Protein AF-A0A0D2J1Z7-F1 (afdb_monomer_lite)

Secondary structure (DSSP, 8-state):
-------GGG--SHHHHHHHHHHHHHHHHHHHHHHHHH--SSTTHHHHHHHHHHHHHHHHHHHHHHHHHHHHHHTS-SHHHHHHHHHHHHHHT---THHHHHHHHT--

Radius of gyration: 29.27 Å; chains: 1; bounding box: 66×61×72 Å

InterPro domains:
  IPR036640 ABC transporter type 1, transmembrane domain superfamily [SSF90123] (19-74)

pLDDT: mean 73.57, std 16.24, range [34.03, 95.31]

Organism: NCBI:txid1429043

Structure (mmCIF, N/CA/C/O backbone):
data_AF-A0A0D2J1Z7-F1
#
_entry.id   AF-A0A0D2J1Z7-F1
#
loop_
_atom_site.group_PDB
_atom_site.id
_atom_site.type_symbol
_atom_site.label_atom_id
_atom_site.label_alt_id
_atom_site.label_comp_id
_atom_site.label_asym_id
_atom_site.label_entity_id
_atom_site.label_seq_id
_atom_site.pdbx_PDB_ins_code
_atom_site.Cartn_x
_atom_site.Cartn_y
_atom_site.Cartn_z
_atom_site.occupancy
_atom_site.B_iso_or_equiv
_atom_site.auth_seq_id
_atom_site.auth_comp_id
_atom_site.auth_asym_id
_atom_site.auth_atom_id
_atom_site.pdbx_PDB_model_num
ATOM 1 N N . MET A 1 1 ? 4.258 -30.859 11.271 1.00 34.03 1 MET A N 1
ATOM 2 C CA . MET A 1 1 ? 3.769 -29.574 10.723 1.00 34.03 1 MET A CA 1
ATOM 3 C C . MET A 1 1 ? 2.663 -29.083 11.643 1.00 34.03 1 MET A C 1
ATOM 5 O O . MET A 1 1 ? 1.741 -29.846 11.887 1.00 34.03 1 MET A O 1
ATOM 9 N N . GLN A 1 2 ? 2.801 -27.896 12.238 1.00 41.88 2 GLN A N 1
ATOM 10 C CA . GLN A 1 2 ? 1.810 -27.347 13.175 1.00 41.88 2 GLN A CA 1
ATOM 11 C C . GLN A 1 2 ? 0.769 -26.548 12.385 1.00 41.88 2 GLN A C 1
ATOM 13 O O . GLN A 1 2 ? 1.083 -25.484 11.857 1.00 41.88 2 GLN A O 1
ATOM 18 N N . THR A 1 3 ? -0.456 -27.064 12.278 1.00 48.53 3 THR A N 1
ATOM 19 C CA . THR A 1 3 ? -1.557 -26.371 11.599 1.00 48.53 3 THR A CA 1
ATOM 20 C C . THR A 1 3 ? -2.033 -25.204 12.462 1.00 48.53 3 THR A C 1
ATOM 22 O O . THR A 1 3 ? -2.896 -25.376 13.323 1.00 48.53 3 THR A O 1
ATOM 25 N N . GLN A 1 4 ? -1.479 -24.009 12.242 1.00 54.88 4 GLN A N 1
ATOM 26 C CA . GLN A 1 4 ? -2.009 -22.780 12.833 1.00 54.88 4 GLN A CA 1
ATOM 27 C C . GLN A 1 4 ? -3.424 -22.530 12.294 1.00 54.88 4 GLN A C 1
ATOM 29 O O . GLN A 1 4 ? -3.607 -21.982 11.209 1.00 54.88 4 GLN A O 1
ATOM 34 N N . LYS A 1 5 ? -4.440 -22.926 13.069 1.00 49.41 5 LYS A N 1
ATOM 35 C CA . LYS A 1 5 ? -5.806 -22.433 12.884 1.00 49.41 5 LYS A CA 1
ATOM 36 C C . LYS A 1 5 ? -5.799 -20.927 13.128 1.00 49.41 5 LYS A C 1
ATOM 38 O O . LYS A 1 5 ? -5.662 -20.481 14.265 1.00 49.41 5 LYS A O 1
ATOM 43 N N . ILE A 1 6 ? -5.942 -20.150 12.060 1.00 52.66 6 ILE A N 1
ATOM 44 C CA . ILE A 1 6 ? -6.202 -18.717 12.165 1.00 52.66 6 ILE A CA 1
ATOM 45 C C . ILE A 1 6 ? -7.682 -18.560 12.525 1.00 52.66 6 ILE A C 1
ATOM 47 O O . ILE A 1 6 ? -8.557 -18.683 11.670 1.00 52.66 6 ILE A O 1
ATOM 51 N N . ASP A 1 7 ? -7.961 -18.325 13.809 1.00 50.72 7 ASP A N 1
ATOM 52 C CA . ASP A 1 7 ? -9.305 -18.009 14.295 1.00 50.72 7 ASP A CA 1
ATOM 53 C C . ASP A 1 7 ? -9.746 -16.653 13.718 1.00 50.72 7 ASP A C 1
ATOM 55 O O . ASP A 1 7 ? -9.439 -15.602 14.283 1.00 50.72 7 ASP A O 1
ATOM 59 N N . ALA A 1 8 ? -10.481 -16.658 12.601 1.00 54.38 8 ALA A N 1
ATOM 60 C CA . ALA A 1 8 ? -10.932 -15.436 11.923 1.00 54.38 8 ALA A CA 1
ATOM 61 C C . ALA A 1 8 ? -11.697 -14.469 12.854 1.00 54.38 8 ALA A C 1
ATOM 63 O O . ALA A 1 8 ? -11.575 -13.254 12.721 1.00 54.38 8 ALA A O 1
ATOM 64 N N . TYR A 1 9 ? -12.401 -15.004 13.859 1.00 54.34 9 TYR A N 1
ATOM 65 C CA . TYR A 1 9 ? -13.111 -14.234 14.887 1.00 54.34 9 TYR A CA 1
ATOM 66 C C . TYR A 1 9 ? -12.198 -13.357 15.769 1.00 54.34 9 TYR A C 1
ATOM 68 O O . TYR A 1 9 ? -12.683 -12.436 16.414 1.00 54.34 9 TYR A O 1
ATOM 76 N N . LYS A 1 10 ? -10.877 -13.596 15.811 1.00 53.69 10 LYS A N 1
ATOM 77 C CA . LYS A 1 10 ? -9.931 -12.751 16.567 1.00 53.69 10 LYS A CA 1
ATOM 78 C C . LYS A 1 10 ? -9.479 -11.498 15.812 1.00 53.69 10 LYS A C 1
ATOM 80 O O . LYS A 1 10 ? -8.864 -10.639 16.439 1.00 53.69 10 LYS A O 1
ATOM 85 N N . ILE A 1 11 ? -9.801 -11.353 14.522 1.00 50.78 11 ILE A N 1
ATOM 86 C CA . ILE A 1 11 ? -9.521 -10.131 13.748 1.00 50.78 11 ILE A CA 1
ATOM 87 C C . ILE A 1 11 ? -10.622 -9.092 14.024 1.00 50.78 11 ILE A C 1
ATOM 89 O O . ILE A 1 11 ? -11.407 -8.734 13.151 1.00 50.78 11 ILE A O 1
ATOM 93 N N . THR A 1 12 ? -10.703 -8.628 15.274 1.00 57.53 12 THR A N 1
ATOM 94 C CA . THR A 1 12 ? -11.714 -7.653 15.733 1.00 57.53 12 THR A CA 1
ATOM 95 C C . THR A 1 12 ? -11.217 -6.212 15.717 1.00 57.53 12 THR A C 1
ATOM 97 O O . THR A 1 12 ? -12.016 -5.282 15.769 1.00 57.53 12 THR A O 1
ATOM 100 N N . LYS A 1 13 ? -9.898 -5.990 15.649 1.00 58.44 13 LYS A N 1
ATOM 101 C CA . LYS A 1 13 ? -9.311 -4.645 15.639 1.00 58.44 13 LYS A CA 1
ATOM 102 C C . LYS A 1 13 ? -8.903 -4.257 14.211 1.00 58.44 13 LYS A C 1
ATOM 104 O O . LYS A 1 13 ? -8.033 -4.923 13.648 1.00 58.44 13 LYS A O 1
ATOM 109 N N . PRO A 1 14 ? -9.419 -3.144 13.643 1.00 66.88 14 PRO A N 1
ATOM 110 C CA . PRO A 1 14 ? -9.050 -2.662 12.304 1.00 66.88 14 PRO A CA 1
ATOM 111 C C . PRO A 1 14 ? -7.538 -2.527 12.059 1.00 66.88 14 PRO A C 1
ATOM 113 O O . PRO A 1 14 ? -7.076 -2.694 10.934 1.00 66.88 14 PRO A O 1
ATOM 116 N N . ILE A 1 15 ? -6.748 -2.304 13.116 1.00 73.25 15 ILE A N 1
ATOM 117 C CA . ILE A 1 15 ? -5.275 -2.260 13.087 1.00 73.25 15 ILE A CA 1
ATOM 118 C C . ILE A 1 15 ? -4.639 -3.593 12.630 1.00 73.25 15 ILE A C 1
ATOM 120 O O . ILE A 1 15 ? -3.587 -3.586 11.995 1.00 73.25 15 ILE A O 1
ATOM 124 N N . GLN A 1 16 ? -5.265 -4.743 12.892 1.00 76.12 16 GLN A N 1
ATOM 125 C CA . GLN A 1 16 ? -4.760 -6.035 12.409 1.00 76.12 16 GLN A CA 1
ATOM 126 C C . GLN A 1 16 ? -5.020 -6.213 10.909 1.00 76.12 16 GLN A C 1
ATOM 128 O O . GLN A 1 16 ? -4.128 -6.638 10.178 1.00 76.12 16 GLN A O 1
ATOM 133 N N . LEU A 1 17 ? -6.204 -5.812 10.434 1.00 78.81 17 LEU A N 1
ATOM 134 C CA . LEU A 1 17 ? -6.530 -5.798 9.006 1.00 78.81 17 LEU A CA 1
ATOM 135 C C . LEU A 1 17 ? -5.592 -4.845 8.241 1.00 78.81 17 LEU A C 1
ATOM 137 O O . LEU A 1 17 ? -5.047 -5.210 7.202 1.00 78.81 17 LEU A O 1
ATOM 141 N N . MET A 1 18 ? -5.325 -3.666 8.811 1.00 81.12 18 MET A N 1
ATOM 142 C CA . MET A 1 18 ? -4.306 -2.719 8.344 1.00 81.12 18 MET A CA 1
ATOM 143 C C . MET A 1 18 ? -2.924 -3.367 8.155 1.00 81.12 18 MET A C 1
ATOM 145 O O . MET A 1 18 ? -2.291 -3.162 7.120 1.00 81.12 18 MET A O 1
ATOM 149 N N . ALA A 1 19 ? -2.454 -4.156 9.127 1.00 83.94 19 ALA A N 1
ATOM 150 C CA . ALA A 1 19 ? -1.149 -4.814 9.056 1.00 83.94 19 ALA A CA 1
ATOM 151 C C . ALA A 1 19 ? -1.078 -5.866 7.933 1.00 83.94 19 ALA A C 1
ATOM 153 O O . ALA A 1 19 ? -0.094 -5.905 7.194 1.00 83.94 19 ALA A O 1
ATOM 154 N N . VAL A 1 20 ? -2.135 -6.670 7.748 1.00 87.50 20 VAL A N 1
ATOM 155 C CA . VAL A 1 20 ? -2.226 -7.646 6.643 1.00 87.50 20 VAL A CA 1
ATOM 156 C C . VAL A 1 20 ? -2.148 -6.943 5.285 1.00 87.50 20 VAL A C 1
ATOM 158 O O . VAL A 1 20 ? -1.391 -7.367 4.412 1.00 87.50 20 VAL A O 1
ATOM 161 N N . TRP A 1 21 ? -2.864 -5.828 5.123 1.00 85.69 21 TRP A N 1
ATOM 162 C CA . TRP A 1 21 ? -2.813 -5.026 3.901 1.00 85.69 21 TRP A CA 1
ATOM 163 C C . TRP A 1 21 ? -1.430 -4.413 3.640 1.00 85.69 21 TRP A C 1
ATOM 165 O O . TRP A 1 21 ? -1.000 -4.378 2.490 1.00 85.69 21 TRP A O 1
ATOM 175 N N . PHE A 1 22 ? -0.693 -3.995 4.676 1.00 88.19 22 PHE A N 1
ATOM 176 C CA . PHE A 1 22 ? 0.698 -3.542 4.527 1.00 88.19 22 PHE A CA 1
ATOM 177 C C . PHE A 1 22 ? 1.640 -4.656 4.048 1.00 88.19 22 PHE A C 1
ATOM 179 O O . PHE A 1 22 ? 2.489 -4.409 3.192 1.00 88.19 22 PHE A O 1
ATOM 186 N N . VAL A 1 23 ? 1.478 -5.887 4.544 1.00 92.06 23 VAL A N 1
ATOM 187 C CA . VAL A 1 23 ? 2.248 -7.046 4.053 1.00 92.06 23 VAL A CA 1
ATOM 188 C C . VAL A 1 23 ? 1.893 -7.353 2.595 1.00 92.06 23 VAL A C 1
ATOM 190 O O . VAL A 1 23 ? 2.790 -7.582 1.784 1.00 92.06 23 VAL A O 1
ATOM 193 N N . ALA A 1 24 ? 0.608 -7.289 2.230 1.00 90.00 24 ALA A N 1
ATOM 194 C CA . ALA A 1 24 ? 0.158 -7.470 0.850 1.00 90.00 24 ALA A CA 1
ATOM 195 C C . ALA A 1 24 ? 0.720 -6.393 -0.100 1.00 90.00 24 ALA A C 1
ATOM 197 O O . ALA A 1 24 ? 1.188 -6.732 -1.186 1.00 90.00 24 ALA A O 1
ATOM 198 N N . LEU A 1 25 ? 0.752 -5.119 0.320 1.00 90.88 25 LEU A N 1
ATOM 199 C CA . LEU A 1 25 ? 1.403 -4.032 -0.423 1.00 90.88 25 LEU A CA 1
ATOM 200 C C . LEU A 1 25 ? 2.877 -4.355 -0.695 1.00 90.88 25 LEU A C 1
ATOM 202 O O . LEU A 1 25 ? 3.329 -4.263 -1.835 1.00 90.88 25 LEU A O 1
ATOM 206 N N . LEU A 1 26 ? 3.617 -4.736 0.350 1.00 92.88 26 LEU A N 1
ATOM 207 C CA . LEU A 1 26 ? 5.051 -5.014 0.267 1.00 92.88 26 LEU A CA 1
ATOM 208 C C . LEU A 1 26 ? 5.321 -6.189 -0.690 1.00 92.88 26 LEU A C 1
ATOM 210 O O . LEU A 1 26 ? 6.186 -6.090 -1.560 1.00 92.88 26 LEU A O 1
ATOM 214 N N . LEU A 1 27 ? 4.511 -7.251 -0.609 1.00 95.31 27 LEU A N 1
ATOM 215 C CA . LEU A 1 27 ? 4.559 -8.376 -1.546 1.00 95.31 27 LEU A CA 1
ATOM 216 C C . LEU A 1 27 ? 4.300 -7.933 -2.995 1.00 95.31 27 LEU A C 1
ATOM 218 O O . LEU A 1 27 ? 5.112 -8.250 -3.860 1.00 95.31 27 LEU A O 1
ATOM 222 N N . ILE A 1 28 ? 3.244 -7.160 -3.267 1.00 93.75 28 ILE A N 1
ATOM 223 C CA . ILE A 1 28 ? 2.904 -6.697 -4.628 1.00 93.75 28 ILE A CA 1
ATOM 224 C C . ILE A 1 28 ? 4.008 -5.801 -5.210 1.00 93.75 28 ILE A C 1
ATOM 226 O O . ILE A 1 28 ? 4.456 -6.031 -6.334 1.00 93.75 28 ILE A O 1
ATOM 230 N N . VAL A 1 29 ? 4.502 -4.825 -4.442 1.00 93.75 29 VAL A N 1
ATOM 231 C CA . VAL A 1 29 ? 5.591 -3.929 -4.872 1.00 93.75 29 VAL A CA 1
ATOM 232 C C . VAL A 1 29 ? 6.881 -4.715 -5.127 1.00 93.75 29 VAL A C 1
ATOM 234 O O . VAL A 1 29 ? 7.539 -4.503 -6.147 1.00 93.75 29 VAL A O 1
ATOM 237 N N . SER A 1 30 ? 7.225 -5.669 -4.252 1.00 93.50 30 SER A N 1
ATOM 238 C CA . SER A 1 30 ? 8.403 -6.526 -4.443 1.00 93.50 30 SER A CA 1
ATOM 239 C C . SER A 1 30 ? 8.272 -7.433 -5.672 1.00 93.50 30 SER A C 1
ATOM 241 O O . SER A 1 30 ? 9.241 -7.589 -6.417 1.00 93.50 30 SER A O 1
ATOM 243 N N . ALA A 1 31 ? 7.075 -7.964 -5.945 1.00 94.06 31 ALA A N 1
ATOM 244 C CA . ALA A 1 31 ? 6.792 -8.766 -7.129 1.00 94.06 31 ALA A CA 1
ATOM 245 C C . ALA A 1 31 ? 6.917 -7.937 -8.415 1.00 94.06 31 ALA A C 1
ATOM 247 O O . ALA A 1 31 ? 7.541 -8.399 -9.367 1.00 94.06 31 ALA A O 1
ATOM 248 N N . PHE A 1 32 ? 6.405 -6.700 -8.436 1.00 92.06 32 PHE A N 1
ATOM 249 C CA . PHE A 1 32 ? 6.545 -5.798 -9.586 1.00 92.06 32 PHE A CA 1
ATOM 250 C C . PHE A 1 32 ? 8.006 -5.417 -9.842 1.00 92.06 32 PHE A C 1
ATOM 252 O O . PHE A 1 32 ? 8.447 -5.462 -10.988 1.00 92.06 32 PHE A O 1
ATOM 259 N N . LEU A 1 33 ? 8.786 -5.107 -8.801 1.00 91.38 33 LEU A N 1
ATOM 260 C CA . LEU A 1 33 ? 10.204 -4.775 -8.962 1.00 91.38 33 LEU A CA 1
ATOM 261 C C . LEU A 1 33 ? 11.034 -5.995 -9.401 1.00 91.38 33 LEU A C 1
ATOM 263 O O . LEU A 1 33 ? 11.864 -5.891 -10.301 1.00 91.38 33 LEU A O 1
ATOM 267 N N . THR A 1 34 ? 10.764 -7.171 -8.830 1.00 93.31 34 THR A N 1
ATOM 268 C CA . THR A 1 34 ? 11.411 -8.432 -9.234 1.00 93.31 34 THR A CA 1
ATOM 269 C C . THR A 1 34 ? 11.063 -8.789 -10.680 1.00 93.31 34 THR A C 1
ATOM 271 O O . THR A 1 34 ? 11.946 -9.151 -11.459 1.00 93.31 34 THR A O 1
ATOM 274 N N . ALA A 1 35 ? 9.799 -8.638 -11.081 1.00 91.19 35 ALA A N 1
ATOM 275 C CA . ALA A 1 35 ? 9.369 -8.845 -12.459 1.00 91.19 35 ALA A CA 1
ATOM 276 C C . ALA A 1 35 ? 9.991 -7.816 -13.418 1.00 91.19 35 ALA A C 1
ATOM 278 O O . ALA A 1 35 ? 10.417 -8.204 -14.499 1.00 91.19 35 ALA A O 1
ATOM 279 N N . ALA A 1 36 ? 10.143 -6.547 -13.022 1.00 89.62 36 ALA A N 1
ATOM 280 C CA . ALA A 1 36 ? 10.803 -5.522 -13.837 1.00 89.62 36 ALA A CA 1
ATOM 281 C C . ALA A 1 36 ? 12.284 -5.837 -14.125 1.00 89.62 36 ALA A C 1
ATOM 283 O O . ALA A 1 36 ? 12.781 -5.487 -15.196 1.00 89.62 36 ALA A O 1
ATOM 284 N N . ILE A 1 37 ? 12.980 -6.514 -13.202 1.00 88.88 37 ILE A N 1
ATOM 285 C CA . ILE A 1 37 ? 14.370 -6.967 -13.386 1.00 88.88 37 ILE A CA 1
ATOM 286 C C . ILE A 1 37 ? 14.437 -8.198 -14.306 1.00 88.88 37 ILE A C 1
ATOM 288 O O . ILE A 1 37 ? 15.307 -8.275 -15.168 1.00 88.88 37 ILE A O 1
ATOM 292 N N . ASN A 1 38 ? 13.515 -9.155 -14.147 1.00 89.00 38 ASN A N 1
ATOM 293 C CA . ASN A 1 38 ? 13.514 -10.401 -14.927 1.00 89.00 38 ASN A CA 1
ATOM 294 C C . ASN A 1 38 ? 12.924 -10.238 -16.344 1.00 89.00 38 ASN A C 1
ATOM 296 O O . ASN A 1 38 ? 13.323 -10.949 -17.263 1.00 89.00 38 ASN A O 1
ATOM 300 N N . LEU A 1 39 ? 11.993 -9.301 -16.542 1.00 84.88 39 LEU A N 1
ATOM 301 C CA . LEU A 1 39 ? 11.286 -9.047 -17.803 1.00 84.88 39 LEU A CA 1
ATOM 302 C C . LEU A 1 39 ? 11.794 -7.759 -18.472 1.00 84.88 39 LEU A C 1
ATOM 304 O O . LEU A 1 39 ? 11.037 -6.835 -18.770 1.00 84.88 39 LEU A O 1
ATOM 308 N N . ALA A 1 40 ? 13.107 -7.703 -18.711 1.00 75.00 40 ALA A N 1
ATOM 309 C CA . ALA A 1 40 ? 13.781 -6.566 -19.347 1.00 75.00 40 ALA A CA 1
ATOM 310 C C . ALA A 1 40 ? 13.452 -6.390 -20.849 1.00 75.00 40 ALA A C 1
ATOM 312 O O . ALA A 1 40 ? 13.788 -5.364 -21.443 1.00 75.00 40 ALA A O 1
ATOM 313 N N . ILE A 1 41 ? 12.805 -7.381 -21.472 1.00 83.12 41 ILE A N 1
ATOM 314 C CA . ILE A 1 41 ? 12.396 -7.374 -22.881 1.00 83.12 41 ILE A CA 1
ATOM 315 C C . ILE A 1 41 ? 10.864 -7.510 -22.932 1.00 83.12 41 ILE A C 1
ATOM 317 O O . ILE A 1 41 ? 10.345 -8.479 -22.376 1.00 83.12 41 ILE A O 1
ATOM 321 N N . PRO A 1 42 ? 10.127 -6.610 -23.615 1.00 83.62 42 PRO A N 1
ATOM 322 C CA . PRO A 1 42 ? 10.586 -5.402 -24.312 1.00 83.62 42 PRO A CA 1
ATOM 323 C C . PRO A 1 42 ? 10.939 -4.242 -23.360 1.00 83.62 42 PRO A C 1
ATOM 325 O O . PRO A 1 42 ? 10.452 -4.165 -22.236 1.00 83.62 42 PRO A O 1
ATOM 328 N N . SER A 1 43 ? 11.740 -3.285 -23.839 1.00 84.56 43 SER A N 1
ATOM 329 C CA . SER A 1 43 ? 12.339 -2.208 -23.027 1.00 84.56 43 SER A CA 1
ATOM 330 C C . SER A 1 43 ? 11.354 -1.254 -22.334 1.00 84.56 43 SER A C 1
ATOM 332 O O . SER A 1 43 ? 11.732 -0.591 -21.373 1.00 84.56 43 SER A O 1
ATOM 334 N N . TRP A 1 44 ? 10.098 -1.180 -22.784 1.00 87.56 44 TRP A N 1
ATOM 335 C CA . TRP A 1 44 ? 9.043 -0.384 -22.144 1.00 87.56 44 TRP A CA 1
ATOM 336 C C . TRP A 1 44 ? 8.371 -1.098 -20.960 1.00 87.56 44 TRP A C 1
ATOM 338 O O . TRP A 1 44 ? 7.712 -0.450 -20.146 1.00 87.56 44 TRP A O 1
ATOM 348 N N . LEU A 1 45 ? 8.530 -2.421 -20.841 1.00 89.06 45 LEU A N 1
ATOM 349 C CA . LEU A 1 45 ? 7.852 -3.228 -19.828 1.00 89.06 45 LEU A CA 1
ATOM 350 C C . LEU A 1 45 ? 8.419 -2.947 -18.430 1.00 89.06 45 LEU A C 1
ATOM 352 O O . LEU A 1 45 ? 7.678 -2.560 -17.531 1.00 89.06 45 LEU A O 1
ATOM 356 N N . SER A 1 46 ? 9.740 -3.050 -18.274 1.00 88.25 46 SER A N 1
ATOM 357 C CA . SER A 1 46 ? 10.449 -2.772 -17.016 1.00 88.25 46 SER A CA 1
ATOM 358 C C . SER A 1 46 ? 10.114 -1.391 -16.398 1.00 88.25 46 SER A C 1
ATOM 360 O O . SER A 1 46 ? 9.667 -1.358 -15.246 1.00 88.25 46 SER A O 1
ATOM 362 N N . PRO A 1 47 ? 10.194 -0.250 -17.126 1.00 90.44 47 PRO A N 1
ATOM 363 C CA . PRO A 1 47 ? 9.788 1.045 -16.576 1.00 90.44 47 PRO A CA 1
ATOM 364 C C . PRO A 1 47 ? 8.275 1.155 -16.325 1.00 90.44 47 PRO A C 1
ATOM 366 O O . PRO A 1 47 ? 7.879 1.822 -15.372 1.00 90.44 47 PRO A O 1
ATOM 369 N N . SER A 1 48 ? 7.421 0.477 -17.103 1.00 91.38 48 SER A N 1
ATOM 370 C CA . SER A 1 48 ? 5.971 0.440 -16.845 1.00 91.38 48 SER A CA 1
ATOM 371 C C . SER A 1 48 ? 5.639 -0.243 -15.510 1.00 91.38 48 SER A C 1
ATOM 373 O O . SER A 1 48 ? 4.827 0.266 -14.732 1.00 91.38 48 SER A O 1
ATOM 375 N N . LEU A 1 49 ? 6.325 -1.345 -15.179 1.00 89.69 49 LEU A N 1
ATOM 376 C CA . LEU A 1 49 ? 6.189 -2.016 -13.880 1.00 89.69 49 LEU A CA 1
ATOM 377 C C . LEU A 1 49 ? 6.707 -1.139 -12.728 1.00 89.69 49 LEU A C 1
ATOM 379 O O . LEU A 1 49 ? 6.067 -1.076 -11.678 1.00 89.69 49 LEU A O 1
ATOM 383 N N . ALA A 1 50 ? 7.816 -0.419 -12.928 1.00 90.12 50 ALA A N 1
ATOM 384 C CA . ALA A 1 50 ? 8.345 0.518 -11.935 1.00 90.12 50 ALA A CA 1
ATOM 385 C C . ALA A 1 50 ? 7.378 1.690 -11.665 1.00 90.12 50 ALA A C 1
ATOM 387 O O . ALA A 1 50 ? 7.085 1.990 -10.507 1.00 90.12 50 ALA A O 1
ATOM 388 N N . ILE A 1 51 ? 6.817 2.305 -12.713 1.00 93.25 51 ILE A N 1
ATOM 389 C CA . ILE A 1 51 ? 5.783 3.349 -12.590 1.00 93.25 51 ILE A CA 1
ATOM 390 C C . ILE A 1 51 ? 4.546 2.791 -11.877 1.00 93.25 51 ILE A C 1
ATOM 392 O O . ILE A 1 51 ? 4.028 3.427 -10.960 1.00 93.25 51 ILE A O 1
ATOM 396 N N . SER A 1 52 ? 4.108 1.583 -12.240 1.00 93.06 52 SER A N 1
ATOM 397 C CA . SER A 1 52 ? 2.969 0.917 -11.597 1.00 93.06 52 SER A CA 1
ATOM 398 C C . SER A 1 52 ? 3.203 0.726 -10.097 1.00 93.06 52 SER A C 1
ATOM 400 O O . SER A 1 52 ? 2.327 1.058 -9.303 1.00 93.06 52 SER A O 1
ATOM 402 N N . ALA A 1 53 ? 4.394 0.275 -9.689 1.00 92.06 53 ALA A N 1
ATOM 403 C CA . ALA A 1 53 ? 4.756 0.136 -8.278 1.00 92.06 53 ALA A CA 1
ATOM 404 C C . ALA A 1 53 ? 4.755 1.485 -7.531 1.00 92.06 53 ALA A C 1
ATOM 406 O O . ALA A 1 53 ? 4.238 1.562 -6.417 1.00 92.06 53 ALA A O 1
ATOM 407 N N . ILE A 1 54 ? 5.269 2.554 -8.154 1.00 93.06 54 ILE A N 1
ATOM 408 C 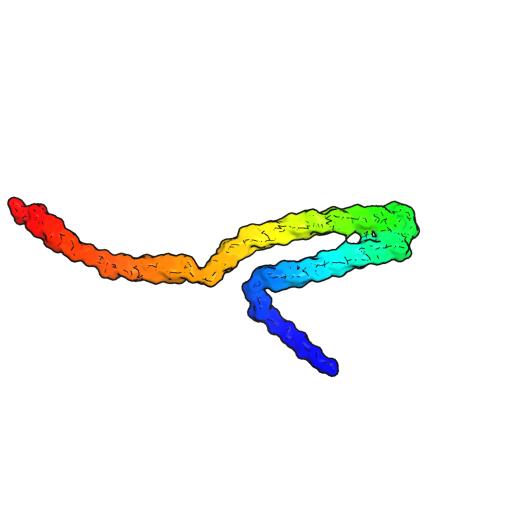CA . ILE A 1 54 ? 5.268 3.911 -7.579 1.00 93.06 54 ILE A CA 1
ATOM 409 C C . ILE A 1 54 ? 3.839 4.437 -7.397 1.00 93.06 54 ILE A C 1
ATOM 411 O O . ILE A 1 54 ? 3.539 4.990 -6.344 1.00 93.06 54 ILE A O 1
ATOM 415 N N . VAL A 1 55 ? 2.951 4.251 -8.380 1.00 94.81 55 VAL A N 1
ATOM 416 C CA . VAL A 1 55 ? 1.544 4.704 -8.330 1.00 94.81 55 VAL A CA 1
ATOM 417 C C . VAL A 1 55 ? 0.704 3.879 -7.348 1.00 94.81 55 VAL A C 1
ATOM 419 O O . VAL A 1 55 ? -0.233 4.403 -6.741 1.00 94.81 55 VAL A O 1
ATOM 422 N N . PHE A 1 56 ? 1.052 2.610 -7.129 1.00 92.31 56 PHE A N 1
ATOM 423 C CA . PHE A 1 56 ? 0.324 1.736 -6.208 1.00 92.31 56 PHE A CA 1
ATOM 424 C C . PHE A 1 56 ? 0.447 2.182 -4.740 1.00 92.31 56 PHE A C 1
ATOM 426 O O . PHE A 1 56 ? -0.511 2.049 -3.983 1.00 92.31 56 PHE A O 1
ATOM 433 N N . VAL A 1 57 ? 1.579 2.775 -4.339 1.00 91.88 57 VAL A N 1
ATOM 434 C CA . VAL A 1 57 ? 1.808 3.272 -2.966 1.00 91.88 57 VAL A CA 1
ATOM 435 C C . VAL A 1 57 ? 0.841 4.402 -2.552 1.00 91.88 57 VAL A C 1
ATOM 437 O O . VAL A 1 57 ? 0.148 4.224 -1.548 1.00 91.88 57 VAL A O 1
ATOM 440 N N . PRO A 1 58 ? 0.722 5.546 -3.264 1.00 93.50 58 PRO A N 1
ATOM 441 C CA . PRO A 1 58 ? -0.227 6.600 -2.907 1.00 93.50 58 PRO A CA 1
ATOM 442 C C . PRO A 1 58 ? -1.685 6.160 -3.082 1.00 93.50 58 PRO A C 1
ATOM 444 O O . PRO A 1 58 ? -2.526 6.553 -2.276 1.00 93.50 58 PRO A O 1
ATOM 447 N N . LEU A 1 59 ? -1.991 5.306 -4.069 1.00 92.75 59 LEU A N 1
ATOM 448 C CA . LEU A 1 59 ? -3.329 4.729 -4.238 1.00 92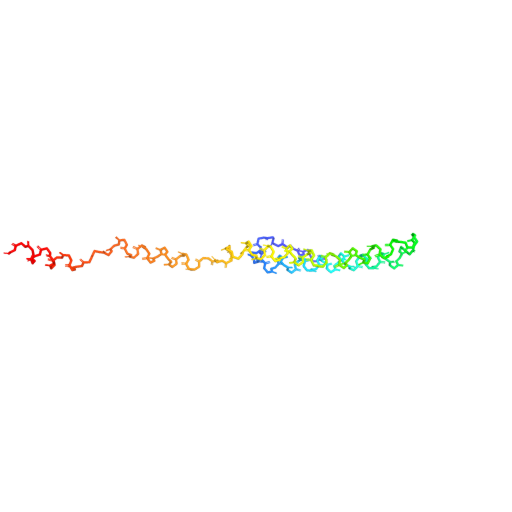.75 59 LEU A CA 1
ATOM 449 C C . LEU A 1 59 ? -3.721 3.889 -3.0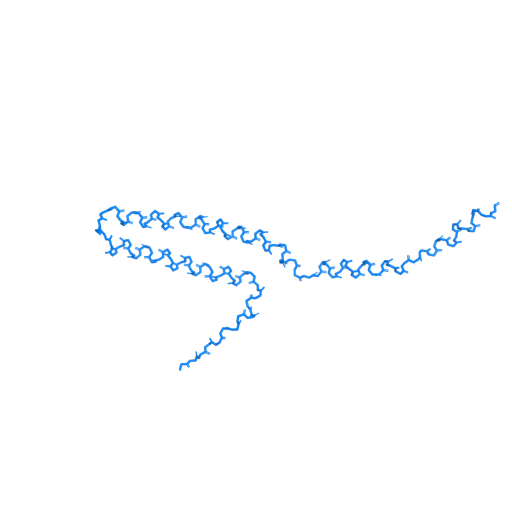15 1.00 92.75 59 LEU A C 1
ATOM 451 O O . LEU A 1 59 ? -4.789 4.092 -2.438 1.00 92.75 59 LEU A O 1
ATOM 455 N N . PHE A 1 60 ? -2.828 3.006 -2.566 1.00 91.19 60 PHE A N 1
ATOM 456 C CA . PHE A 1 60 ? -3.025 2.203 -1.366 1.00 91.19 60 PHE A CA 1
ATOM 457 C C . PHE A 1 60 ? -3.159 3.071 -0.112 1.00 91.19 60 PHE A C 1
ATOM 459 O O . PHE A 1 60 ? -4.097 2.874 0.655 1.00 91.19 60 PHE A O 1
ATOM 466 N N . LEU A 1 61 ? -2.287 4.068 0.083 1.00 89.56 61 LEU A N 1
ATOM 467 C CA . LEU A 1 61 ? -2.397 5.014 1.201 1.00 89.56 61 LEU A CA 1
ATOM 468 C C . LEU A 1 61 ? -3.744 5.758 1.193 1.00 89.56 61 LEU A C 1
ATOM 470 O O . LEU A 1 61 ? -4.337 5.940 2.256 1.00 89.56 61 LEU A O 1
ATOM 474 N N . GLY A 1 62 ? -4.268 6.111 0.015 1.00 90.44 62 GLY A N 1
ATOM 475 C CA . GLY A 1 62 ? -5.613 6.666 -0.153 1.00 90.44 62 GLY A CA 1
ATOM 476 C C . GLY A 1 62 ? -6.719 5.698 0.280 1.00 90.44 62 GLY A C 1
ATOM 477 O O . GLY A 1 62 ? -7.569 6.065 1.093 1.00 90.44 62 GLY A O 1
ATOM 478 N N . CYS A 1 63 ? -6.687 4.444 -0.187 1.00 87.88 63 CYS A N 1
ATOM 479 C CA . CYS A 1 63 ? -7.633 3.400 0.231 1.00 87.88 63 CYS A CA 1
ATOM 480 C C . CYS A 1 63 ? -7.574 3.130 1.744 1.00 87.88 63 CYS A C 1
ATOM 482 O O . CYS A 1 63 ? -8.608 3.000 2.398 1.00 87.88 63 CYS A O 1
ATOM 484 N N . ILE A 1 64 ? -6.369 3.097 2.313 1.00 83.69 64 ILE A N 1
ATOM 485 C CA . ILE A 1 64 ? -6.128 2.959 3.749 1.00 83.69 64 ILE A CA 1
ATOM 486 C C . ILE A 1 64 ? -6.710 4.138 4.533 1.00 83.69 64 ILE A C 1
ATOM 488 O O . ILE A 1 64 ? -7.378 3.925 5.544 1.00 83.69 64 ILE A O 1
ATOM 492 N N . PHE A 1 65 ? -6.492 5.373 4.082 1.00 85.06 65 PHE A N 1
ATOM 493 C CA . PHE A 1 65 ? -7.029 6.567 4.734 1.00 85.06 65 PHE A CA 1
ATOM 494 C C . PHE A 1 65 ? -8.564 6.606 4.664 1.00 85.06 65 PHE A C 1
ATOM 496 O O . PHE A 1 65 ? -9.234 6.920 5.651 1.00 85.06 65 PHE A O 1
ATOM 503 N N . PHE A 1 66 ? -9.138 6.199 3.531 1.00 84.50 66 PHE A N 1
ATOM 504 C CA . PHE A 1 66 ? -10.580 6.019 3.378 1.00 84.50 66 PHE A CA 1
ATOM 505 C C . PHE A 1 66 ? -11.125 4.960 4.354 1.00 84.50 66 PHE A C 1
ATOM 507 O O . PHE A 1 66 ? -12.069 5.226 5.096 1.00 84.50 66 PHE A O 1
ATOM 514 N N . MET A 1 67 ? -10.476 3.795 4.451 1.00 79.69 67 MET A N 1
ATOM 515 C CA . MET A 1 67 ? -10.861 2.752 5.406 1.00 79.69 67 MET A CA 1
ATOM 516 C C . MET A 1 67 ? -10.776 3.259 6.857 1.00 79.69 67 MET A C 1
ATOM 518 O O . MET A 1 67 ? -11.718 3.090 7.630 1.00 79.69 67 MET A O 1
ATOM 522 N N . GLN A 1 68 ? -9.693 3.950 7.224 1.00 76.75 68 GLN A N 1
ATOM 523 C CA . GLN A 1 68 ? -9.524 4.510 8.568 1.00 76.75 68 GLN A CA 1
ATOM 524 C C . GLN A 1 68 ? -10.556 5.592 8.908 1.00 76.75 68 GLN A C 1
ATOM 526 O O . GLN A 1 68 ? -10.970 5.666 10.059 1.00 76.75 68 GLN A O 1
ATOM 531 N N . THR A 1 69 ? -10.997 6.414 7.951 1.00 75.75 69 THR A N 1
ATOM 532 C CA . THR A 1 69 ? -12.019 7.449 8.206 1.00 75.75 69 THR A CA 1
ATOM 533 C C . THR A 1 69 ? -13.428 6.870 8.349 1.00 75.75 69 THR A C 1
ATOM 535 O O . THR A 1 69 ? -14.176 7.338 9.208 1.00 75.75 69 THR A O 1
ATOM 538 N N . VAL A 1 70 ? -13.774 5.822 7.591 1.00 68.69 70 VAL A N 1
ATOM 539 C CA . VAL A 1 70 ? -15.061 5.111 7.718 1.00 68.69 70 VAL A CA 1
ATOM 540 C C . VAL A 1 70 ? -15.136 4.345 9.043 1.00 68.69 70 VAL A C 1
ATOM 542 O O . VAL A 1 70 ? -16.027 4.600 9.853 1.00 68.69 70 VAL A O 1
ATOM 545 N N . PHE A 1 71 ? -14.160 3.476 9.325 1.00 59.50 71 PHE A N 1
ATOM 546 C CA . PHE A 1 71 ? -14.162 2.648 10.538 1.00 59.50 71 PHE A CA 1
ATOM 547 C C . PHE A 1 71 ? -13.816 3.418 11.825 1.00 59.50 71 PHE A C 1
ATOM 549 O O . PHE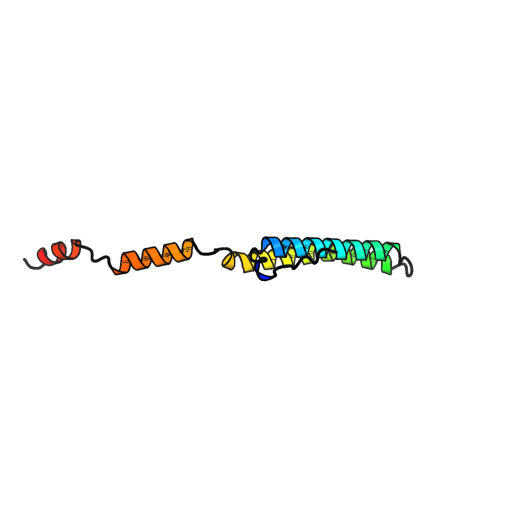 A 1 71 ? -13.901 2.848 12.909 1.00 59.50 71 PHE A O 1
ATOM 556 N N . ARG A 1 72 ? -13.491 4.720 11.760 1.00 59.94 72 ARG A N 1
ATOM 557 C CA . ARG A 1 72 ? -13.318 5.556 12.966 1.00 59.94 72 ARG A CA 1
ATOM 558 C C . ARG A 1 72 ? -14.608 5.718 13.771 1.00 59.94 72 ARG A C 1
ATOM 560 O O . ARG A 1 72 ? -14.526 5.924 14.976 1.00 59.94 72 ARG A O 1
ATOM 567 N N . LYS A 1 73 ? -15.769 5.639 13.109 1.00 54.75 73 LYS A N 1
ATOM 568 C CA . LYS A 1 73 ? -17.088 5.670 13.761 1.00 54.75 73 LYS A CA 1
ATOM 569 C C . LYS A 1 73 ? -17.356 4.373 14.529 1.00 54.75 73 LYS A C 1
ATOM 571 O O . LYS A 1 73 ? -17.734 4.433 15.689 1.00 54.75 73 LYS A O 1
ATOM 576 N N . GLU A 1 74 ? -17.044 3.231 13.919 1.00 54.59 74 GLU A N 1
ATOM 577 C CA . GLU A 1 74 ? -17.157 1.901 14.544 1.00 54.59 74 GLU A CA 1
ATOM 578 C C . GLU A 1 74 ? -16.106 1.671 15.651 1.00 54.59 74 GLU A C 1
ATOM 580 O O . GLU A 1 74 ? -16.336 0.927 16.596 1.00 54.59 74 GLU A O 1
ATOM 585 N N . LEU A 1 75 ? -14.948 2.342 15.576 1.00 52.00 75 LEU A N 1
ATOM 586 C CA . LEU A 1 75 ? -13.907 2.313 16.615 1.00 52.00 75 LEU A CA 1
ATOM 587 C C . LEU A 1 75 ? -14.259 3.095 17.893 1.00 52.00 75 LEU A C 1
ATOM 589 O O . LEU A 1 75 ? -13.473 3.071 18.844 1.00 52.00 75 LEU A O 1
ATOM 593 N N . GLN A 1 76 ? -15.420 3.756 17.960 1.00 52.69 76 GLN A N 1
ATOM 594 C CA . GLN A 1 76 ? -16.019 4.168 19.234 1.00 52.69 76 GLN A CA 1
ATOM 595 C C . GLN A 1 76 ? -16.686 2.947 19.893 1.00 52.69 76 GLN A C 1
ATOM 597 O O . GLN A 1 76 ? -17.903 2.850 20.002 1.00 52.69 76 GLN A O 1
ATOM 602 N N . ASP A 1 77 ? -15.821 2.018 20.301 1.00 54.97 77 ASP A N 1
ATOM 603 C CA . ASP A 1 77 ? -16.072 0.635 20.728 1.00 54.97 77 ASP A CA 1
ATOM 604 C C . ASP A 1 77 ? -16.763 0.564 22.108 1.00 54.97 77 ASP A C 1
ATOM 606 O O . ASP A 1 77 ? -16.144 0.166 23.091 1.00 54.97 77 ASP A O 1
ATOM 610 N N . ASP A 1 78 ? -18.032 0.993 22.155 1.00 57.31 78 ASP A N 1
ATOM 611 C CA . ASP A 1 78 ? -18.988 1.076 23.282 1.00 57.31 78 ASP A CA 1
ATOM 612 C C . ASP A 1 78 ? -18.992 2.319 24.212 1.00 57.31 78 ASP A C 1
ATOM 614 O O . ASP A 1 78 ? -20.016 3.010 24.240 1.00 57.31 78 ASP A O 1
ATOM 618 N N . PRO A 1 79 ? -17.958 2.649 25.018 1.00 55.22 79 PRO A N 1
ATOM 619 C CA . PRO A 1 79 ? -18.155 3.162 26.380 1.00 55.22 79 PRO A CA 1
ATOM 620 C C . PRO A 1 79 ? -18.886 4.501 26.470 1.00 55.22 79 PRO A C 1
ATOM 622 O O . PRO A 1 79 ? -19.698 4.708 27.365 1.00 55.22 79 PRO A O 1
ATOM 625 N N . TYR A 1 80 ? -18.640 5.419 25.533 1.00 55.50 80 TYR A N 1
ATOM 626 C CA . TYR A 1 80 ? -19.340 6.705 25.514 1.00 55.50 80 TYR A CA 1
ATOM 627 C C . TYR A 1 80 ? -20.838 6.556 25.216 1.00 55.50 80 TYR A C 1
ATOM 629 O O . TYR A 1 80 ? -21.635 7.362 25.691 1.00 55.50 80 TYR A O 1
ATOM 637 N N . TYR A 1 81 ? -21.234 5.541 24.444 1.00 55.59 81 TYR A N 1
ATOM 638 C CA . TYR A 1 81 ? -22.631 5.283 24.110 1.00 55.59 81 TYR A CA 1
ATOM 639 C C . TYR A 1 81 ? -23.353 4.546 25.244 1.00 55.59 81 TYR A C 1
ATOM 641 O O . TYR A 1 81 ? -24.452 4.954 25.624 1.00 55.59 81 TYR A O 1
ATOM 649 N N . SER A 1 82 ? -22.721 3.546 25.868 1.00 64.00 82 SER A N 1
ATOM 650 C CA . SER A 1 82 ? -23.289 2.884 27.051 1.00 64.00 82 SER A CA 1
ATOM 651 C C . SER A 1 82 ? -23.336 3.797 28.285 1.00 64.00 82 SER A C 1
ATOM 653 O O . SER A 1 82 ? -24.327 3.763 29.019 1.00 64.00 82 SER A O 1
ATOM 655 N N . GLU A 1 83 ? -22.359 4.691 28.491 1.00 67.19 83 GLU A N 1
ATOM 656 C CA . GLU A 1 83 ? -22.456 5.756 29.502 1.00 67.19 83 GLU A CA 1
ATOM 657 C C . GLU A 1 83 ? -23.548 6.780 29.178 1.00 67.19 83 GLU A C 1
ATOM 659 O O . GLU A 1 83 ? -24.265 7.210 30.084 1.00 67.19 83 GLU A O 1
ATOM 664 N N . TYR A 1 84 ? -23.706 7.178 27.912 1.00 66.38 84 TYR A N 1
ATOM 665 C CA . TYR A 1 84 ? -24.764 8.102 27.495 1.00 66.38 84 TYR A CA 1
ATOM 666 C C . TYR A 1 84 ? -26.159 7.507 27.733 1.00 66.38 84 TYR A C 1
ATOM 668 O O . TYR A 1 84 ? -27.018 8.180 28.307 1.00 66.38 84 TYR A O 1
ATOM 676 N N . LEU A 1 85 ? -26.367 6.235 27.379 1.00 64.19 85 LEU A N 1
ATOM 677 C CA . LEU A 1 85 ? -27.613 5.514 27.647 1.00 64.19 85 LEU A CA 1
ATOM 678 C C . LEU A 1 85 ? -27.866 5.349 29.151 1.00 64.19 85 LEU A C 1
ATOM 680 O O . LEU A 1 85 ? -28.938 5.734 29.615 1.00 64.19 85 LEU A O 1
ATOM 684 N N . LYS A 1 86 ? -26.875 4.899 29.939 1.00 71.25 86 LYS A N 1
ATOM 685 C CA . LYS A 1 86 ? -26.985 4.843 31.413 1.00 71.25 86 LYS A CA 1
ATOM 686 C C . LYS A 1 86 ? -27.356 6.198 32.008 1.00 71.25 86 LYS A C 1
ATOM 688 O O . LYS A 1 86 ? -28.228 6.279 32.869 1.00 71.25 86 LYS A O 1
ATOM 693 N N . ARG A 1 87 ? -26.721 7.276 31.540 1.00 70.81 87 ARG A N 1
ATOM 694 C CA . ARG A 1 87 ? -27.013 8.644 31.984 1.00 70.81 87 ARG A CA 1
ATOM 695 C C . ARG A 1 87 ? -28.463 9.024 31.675 1.00 70.81 87 ARG A C 1
ATOM 697 O O . ARG A 1 87 ? -29.122 9.588 32.542 1.00 70.81 87 ARG A O 1
ATOM 704 N N . GLN A 1 88 ? -28.987 8.683 30.496 1.00 69.25 88 GLN A N 1
ATOM 705 C CA . GLN A 1 88 ? -30.399 8.914 30.170 1.00 69.25 88 GLN A CA 1
ATOM 706 C C . GLN A 1 88 ? -31.366 8.067 31.007 1.00 69.25 88 GLN A C 1
ATOM 708 O O . GLN A 1 88 ? -32.413 8.576 31.402 1.00 69.25 88 GLN A O 1
ATOM 713 N N . GLU A 1 89 ? -31.043 6.809 31.315 1.00 73.31 89 GLU A N 1
ATOM 714 C CA . GLU A 1 89 ? -31.877 5.973 32.191 1.00 73.31 89 GLU A CA 1
ATOM 715 C C . GLU A 1 89 ? -31.946 6.523 33.618 1.00 73.31 89 GLU A C 1
ATOM 717 O O . GLU A 1 89 ? -33.040 6.618 34.175 1.00 73.31 89 GLU A O 1
ATOM 722 N N . ILE A 1 90 ? -30.820 6.992 34.167 1.00 69.94 90 ILE A N 1
ATOM 723 C CA . ILE A 1 90 ? -30.768 7.672 35.472 1.00 69.94 90 ILE A CA 1
ATOM 724 C C . ILE A 1 90 ? -31.693 8.904 35.489 1.00 69.94 90 ILE A C 1
ATOM 726 O O . ILE A 1 90 ? -32.390 9.139 36.475 1.00 69.94 90 ILE A O 1
ATOM 730 N N . PHE A 1 91 ? -31.770 9.662 34.389 1.00 65.06 91 PHE A N 1
ATOM 731 C CA . PHE A 1 91 ? -32.650 10.833 34.299 1.00 65.06 91 PHE A CA 1
ATOM 732 C C . PHE A 1 91 ? -34.136 10.513 34.067 1.00 65.06 91 PHE A C 1
ATOM 734 O O . PHE A 1 91 ? -34.972 11.352 34.396 1.00 65.06 91 PHE A O 1
ATOM 741 N N . LYS A 1 92 ? -34.514 9.316 33.589 1.00 68.44 92 LYS A N 1
ATOM 742 C CA . LYS A 1 92 ? -35.940 8.932 33.445 1.00 68.44 92 LYS A CA 1
ATOM 743 C C . LYS A 1 92 ? -36.674 8.812 34.786 1.00 68.44 92 LYS A C 1
ATOM 745 O O . LYS A 1 92 ? -37.889 8.983 34.819 1.00 68.44 92 LYS A O 1
ATOM 750 N N . GLY A 1 93 ? -35.955 8.522 35.873 1.00 64.75 93 GLY A N 1
ATOM 751 C CA . GLY A 1 93 ? -36.500 8.461 37.235 1.00 64.75 93 GLY A CA 1
ATOM 752 C C . GLY A 1 93 ? -36.403 9.772 38.026 1.00 64.75 93 GLY A C 1
ATOM 753 O O . GLY A 1 93 ? -36.863 9.826 39.165 1.00 64.75 93 GLY A O 1
ATOM 754 N N . PHE A 1 94 ? -35.799 10.824 37.463 1.00 68.62 94 PHE A N 1
ATOM 755 C CA . PHE A 1 94 ? -35.543 12.070 38.185 1.00 68.62 94 PHE A CA 1
ATOM 756 C C . PHE A 1 94 ? -36.790 12.966 38.219 1.00 68.62 94 PHE A C 1
ATOM 758 O O . PHE A 1 94 ? -36.992 13.818 37.355 1.00 68.62 94 PHE A O 1
ATOM 765 N N . ASN A 1 95 ? -37.625 12.789 39.244 1.00 65.50 95 ASN A N 1
ATOM 766 C CA . ASN A 1 95 ? -38.657 13.762 39.599 1.00 65.50 95 ASN A CA 1
ATOM 767 C C . ASN A 1 95 ? -38.036 14.843 40.508 1.00 65.50 95 ASN A C 1
ATOM 769 O O . ASN A 1 95 ? -37.709 14.527 41.653 1.00 65.50 95 ASN A O 1
ATOM 773 N N . PRO A 1 96 ? -37.855 16.097 40.053 1.00 65.81 96 PRO A N 1
ATOM 774 C CA . PRO A 1 96 ? -37.267 17.143 40.885 1.00 65.81 96 PRO A CA 1
ATOM 775 C C . PRO A 1 96 ? -38.195 17.477 42.060 1.00 65.81 96 PRO A C 1
ATOM 777 O O . PRO A 1 96 ? -39.287 18.011 41.861 1.00 65.81 96 PRO A O 1
ATOM 780 N N . GLU A 1 97 ? -37.751 17.224 43.295 1.00 60.12 97 GLU A N 1
ATOM 781 C CA . GLU A 1 97 ? -38.514 17.513 44.528 1.00 60.12 97 GLU A CA 1
ATOM 782 C C . GLU A 1 97 ? -38.932 18.996 44.635 1.00 60.12 97 GLU A C 1
ATOM 784 O O . GLU A 1 97 ? -39.949 19.344 45.240 1.00 60.12 97 GLU A O 1
ATOM 789 N N . ASN A 1 98 ? -38.203 19.867 43.933 1.00 61.59 98 ASN A N 1
ATOM 790 C CA . ASN A 1 98 ? -38.473 21.287 43.706 1.00 61.59 98 ASN A CA 1
ATOM 791 C C . ASN A 1 98 ? -39.909 21.565 43.202 1.00 61.59 98 ASN A C 1
ATOM 793 O O . ASN A 1 98 ? -40.473 22.615 43.524 1.00 61.59 98 ASN A O 1
ATOM 797 N N . ASN A 1 99 ? -40.523 20.635 42.453 1.00 57.56 99 ASN A N 1
ATOM 798 C CA . ASN A 1 99 ? -41.906 20.760 41.967 1.00 57.56 99 ASN A CA 1
ATOM 799 C C . ASN A 1 99 ? -42.919 20.921 43.113 1.00 57.56 99 ASN A C 1
ATOM 801 O O . ASN A 1 99 ? -43.936 21.597 42.949 1.00 57.56 99 ASN A O 1
ATOM 805 N N . PHE A 1 100 ? -42.649 20.326 44.280 1.00 56.94 100 PHE A N 1
ATOM 806 C CA . PHE A 1 100 ? -43.553 20.397 45.428 1.00 56.94 100 PHE A CA 1
ATOM 807 C C . PHE A 1 100 ? -43.541 21.783 46.091 1.00 56.94 100 PHE A C 1
ATOM 809 O O . PHE A 1 100 ? -44.569 22.247 46.582 1.00 56.94 100 PHE A O 1
ATOM 816 N N . ILE A 1 101 ? -42.396 22.474 46.054 1.00 58.53 101 ILE A N 1
ATOM 817 C CA . ILE A 1 101 ? -42.255 23.841 46.573 1.00 58.53 101 ILE A CA 1
ATOM 818 C C . ILE A 1 101 ? -42.933 24.830 45.619 1.00 58.53 101 ILE A C 1
ATOM 820 O O . ILE A 1 101 ? -43.778 25.612 46.051 1.00 58.53 101 ILE A O 1
ATOM 824 N N . PHE A 1 102 ? -42.649 24.742 44.313 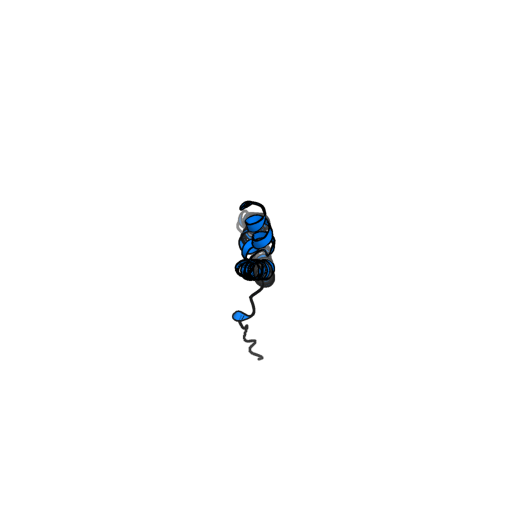1.00 56.44 102 PHE A N 1
ATOM 825 C CA . PHE A 1 102 ? -43.207 25.673 43.323 1.00 56.44 102 PHE A CA 1
ATOM 826 C C . PHE A 1 102 ? -44.744 25.631 43.281 1.00 56.44 102 PHE A C 1
ATOM 828 O O . PHE A 1 102 ? -45.403 26.669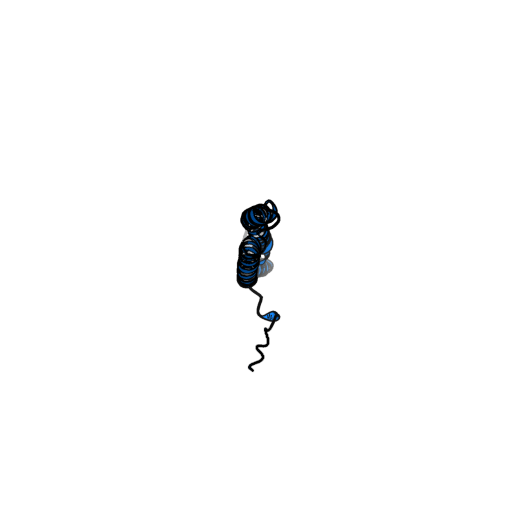 43.237 1.00 56.44 102 PHE A O 1
ATOM 835 N N . LYS A 1 103 ? -45.334 24.432 43.392 1.00 54.62 103 LYS A N 1
ATOM 836 C CA . LYS A 1 103 ? -46.793 24.251 43.390 1.00 54.62 103 LYS A CA 1
ATOM 837 C C . LYS A 1 103 ? -47.481 24.755 44.669 1.00 54.62 103 LYS A C 1
ATOM 839 O O . LYS A 1 103 ? -48.672 25.042 44.624 1.00 54.62 103 LYS A O 1
ATOM 844 N N . ARG A 1 104 ? -46.758 24.887 45.791 1.00 55.75 104 ARG A N 1
ATOM 845 C CA . ARG A 1 104 ? -47.300 25.421 47.058 1.00 55.75 104 ARG A CA 1
ATOM 846 C C . ARG A 1 104 ? -47.209 26.947 47.153 1.00 55.75 104 ARG A C 1
ATOM 848 O O . ARG A 1 104 ? -48.003 27.544 47.867 1.00 55.75 104 ARG A O 1
ATOM 855 N N . THR A 1 105 ? -46.273 27.569 46.436 1.00 55.69 105 THR A N 1
ATOM 856 C CA . THR A 1 105 ? -46.106 29.034 46.391 1.00 55.69 105 THR A CA 1
ATOM 857 C C . THR A 1 105 ? -47.085 29.726 45.434 1.00 55.69 105 THR A C 1
ATOM 859 O O . THR A 1 105 ? -47.335 30.909 45.602 1.00 55.69 105 THR A O 1
ATOM 862 N N . PHE A 1 106 ? -47.659 29.012 44.458 1.00 55.69 106 PHE A N 1
ATOM 863 C CA . PHE A 1 106 ? -48.576 29.578 43.449 1.00 55.69 106 PHE A CA 1
ATOM 864 C C . PHE A 1 106 ? -50.075 29.315 43.738 1.00 55.69 106 PHE A C 1
ATOM 866 O O . PHE A 1 106 ? -50.917 29.469 42.858 1.00 55.69 106 PHE A O 1
ATOM 873 N N . LEU A 1 107 ? -50.409 28.852 44.949 1.00 55.88 107 LEU A N 1
ATOM 874 C CA . LEU A 1 107 ? -51.780 28.535 45.398 1.00 55.88 107 LEU A CA 1
ATOM 875 C C . LEU A 1 107 ? -52.186 29.296 46.680 1.00 55.88 107 LEU A C 1
ATOM 877 O O . LEU A 1 107 ? -53.132 28.900 47.363 1.00 55.88 107 LEU A O 1
ATOM 881 N N . LEU A 1 108 ? -51.467 30.380 46.986 1.00 48.44 108 LEU A N 1
ATOM 882 C CA . LEU A 1 108 ? -51.769 31.402 47.994 1.00 48.44 108 LEU A CA 1
ATOM 883 C C . LEU A 1 108 ? -51.643 32.784 47.340 1.00 48.44 108 LEU A C 1
ATOM 885 O O . LEU A 1 108 ? -52.429 33.667 47.737 1.00 48.44 108 LEU A O 1
#

Sequence (108 aa):
MQTQKIDAYKITKPIQLMAVWFVALLLIVSAFLTAAINLAIPSWLSPSLAISAIVFVPLFLGCIFFMQTVFRKELQDDPYYSEYLKRQEIFKGFNPENNFIFKRTFLL

Foldseek 3Di:
DDPPDPPPVVPPDVVVVVVVLVVVLVVQLVVLQVCLVVPCPPVVSSVVSVVVNVVVVVVSVVVVVVVCVVCVVVVVPDDVPVVVVVVVVVVVPDDPPVVVVVVVVVPD